Protein AF-A0A821QB46-F1 (afdb_monomer_lite)

Radius of gyration: 41.5 Å; chains: 1; bounding box: 83×44×96 Å

Organism: NCBI:txid392032

Sequence (115 aa):
MYNAIDAVDVDVQPTRNYSEAKLIYFVSFILIVSFFVVNMFVGVIIENFQNCRAQQELEAAGRDQEKYEKILECRRSLLRDLSYYSKMSRWRKRLYDICMAKYFDLTIAGIIGLN

Foldseek 3Di:
DQQVQQDDDPPDDGHGRPHPVVVVVVVVVCVVVVVVVVVVVVVVVVVVVVVVVVVVVVVVVVVVVVVVVVVVVVVVVVVVVVVVVVPDDPVVVVVVCCCPPPVNVVVVVVVVVVD

InterPro domains:
  IPR005821 Ion transport domain [PF00520] (8-56)
  IPR043203 Voltage-gated cation channel calcium and sodium [PTHR10037] (1-115)

pLDDT: mean 88.07, std 8.45, range [62.5, 97.25]

Secondary structure (DSSP, 8-state):
-HHHHS--STTS---TTTTTTHHHHHHHHHHHHHHHHHHHHHHHHHHHHHHHHHHHHHHHHHHHHHHHHHHHHHHHHHHHHHHHHTTS-HHHHHHHHHHTSHHHHHHHHHHHHH-

Structure (mmCIF, N/CA/C/O backbone):
data_AF-A0A821QB46-F1
#
_entry.id   AF-A0A821QB46-F1
#
loop_
_atom_site.group_PDB
_atom_site.id
_atom_site.type_symbol
_atom_site.label_atom_id
_atom_site.label_alt_id
_atom_site.label_comp_id
_atom_site.label_asym_id
_atom_site.label_entity_id
_atom_site.label_seq_id
_atom_site.pdbx_PDB_ins_code
_atom_site.Cartn_x
_atom_site.Cartn_y
_atom_site.Cartn_z
_atom_site.occupancy
_atom_site.B_iso_or_equiv
_atom_site.auth_seq_id
_atom_site.auth_comp_id
_atom_site.auth_asym_id
_atom_site.auth_atom_id
_atom_site.pdbx_PDB_model_num
ATOM 1 N N . MET A 1 1 ? 26.647 -2.369 -21.441 1.00 84.25 1 MET A N 1
ATOM 2 C CA . MET A 1 1 ? 26.435 -1.473 -22.599 1.00 84.25 1 MET A CA 1
ATOM 3 C C . MET A 1 1 ? 27.659 -1.430 -23.513 1.00 84.25 1 MET A C 1
ATOM 5 O O . MET A 1 1 ? 27.498 -1.760 -24.675 1.00 84.25 1 MET A O 1
ATOM 9 N N . TYR A 1 2 ? 28.868 -1.130 -23.014 1.00 86.12 2 TYR A N 1
ATOM 10 C CA . TYR A 1 2 ? 30.095 -1.044 -23.835 1.00 86.12 2 TYR A CA 1
ATOM 11 C C . TYR A 1 2 ? 30.396 -2.299 -24.670 1.00 86.12 2 TYR A C 1
ATOM 13 O O . TYR A 1 2 ? 30.437 -2.209 -25.888 1.00 86.12 2 TYR A O 1
ATOM 21 N N . ASN A 1 3 ? 30.423 -3.488 -24.056 1.00 88.31 3 ASN A N 1
ATOM 22 C CA . ASN A 1 3 ? 30.630 -4.742 -24.800 1.00 88.31 3 ASN A CA 1
ATOM 23 C C . ASN A 1 3 ? 29.565 -4.998 -25.882 1.00 88.31 3 ASN A C 1
ATOM 25 O O . ASN A 1 3 ? 29.837 -5.681 -26.858 1.00 88.31 3 ASN A O 1
ATOM 29 N N . ALA A 1 4 ? 28.349 -4.465 -25.715 1.00 86.94 4 ALA A N 1
ATOM 30 C CA . ALA A 1 4 ? 27.283 -4.606 -26.704 1.00 86.94 4 ALA A CA 1
ATOM 31 C C . ALA A 1 4 ? 27.429 -3.608 -27.870 1.00 86.94 4 ALA A C 1
ATOM 33 O O . ALA A 1 4 ? 27.048 -3.930 -28.993 1.00 86.94 4 ALA A O 1
ATOM 34 N N . ILE A 1 5 ? 27.991 -2.421 -27.610 1.00 89.44 5 ILE A N 1
ATOM 35 C CA . ILE A 1 5 ? 28.325 -1.401 -28.620 1.00 89.44 5 ILE A CA 1
ATOM 36 C C . ILE A 1 5 ? 29.536 -1.845 -29.457 1.00 89.44 5 ILE A C 1
ATOM 38 O O . ILE A 1 5 ? 29.531 -1.653 -30.676 1.00 89.44 5 ILE A O 1
ATOM 42 N N . ASP A 1 6 ? 30.517 -2.480 -28.808 1.00 89.75 6 ASP A N 1
ATOM 43 C CA . ASP A 1 6 ? 31.765 -2.958 -29.418 1.00 89.75 6 ASP A CA 1
ATOM 44 C C . ASP A 1 6 ? 31.622 -4.324 -30.122 1.00 89.75 6 ASP A C 1
ATOM 46 O O . ASP A 1 6 ? 32.523 -4.756 -30.841 1.00 89.75 6 ASP A O 1
ATOM 50 N N . ALA A 1 7 ? 30.497 -5.023 -29.927 1.00 88.75 7 ALA A N 1
ATOM 51 C CA . ALA A 1 7 ? 30.221 -6.309 -30.566 1.00 88.75 7 ALA A CA 1
ATOM 52 C C . ALA A 1 7 ? 29.975 -6.153 -32.077 1.00 88.75 7 ALA A C 1
ATOM 54 O O . ALA A 1 7 ? 29.168 -5.314 -32.497 1.00 88.75 7 ALA A O 1
ATOM 55 N N . VAL A 1 8 ? 30.633 -7.008 -32.864 1.00 86.62 8 VAL A N 1
ATOM 56 C CA . VAL A 1 8 ? 30.664 -6.955 -34.333 1.00 86.62 8 VAL A CA 1
ATOM 57 C C . VAL A 1 8 ? 29.883 -8.128 -34.929 1.00 86.62 8 VAL A C 1
ATOM 59 O O . VAL A 1 8 ? 28.738 -7.942 -35.332 1.00 86.62 8 VAL A O 1
ATOM 62 N N . ASP A 1 9 ? 30.476 -9.324 -34.920 1.00 87.38 9 ASP A N 1
ATOM 63 C CA . ASP A 1 9 ? 29.908 -10.570 -35.443 1.00 87.38 9 ASP A CA 1
ATOM 64 C C . ASP A 1 9 ? 30.427 -11.773 -34.628 1.00 87.38 9 ASP A C 1
ATOM 66 O O . ASP A 1 9 ? 31.338 -11.626 -33.804 1.00 87.38 9 ASP A O 1
ATOM 70 N N . VAL A 1 10 ? 29.834 -12.951 -34.822 1.00 89.62 10 VAL A N 1
ATOM 71 C CA . VAL A 1 10 ? 30.257 -14.193 -34.158 1.00 89.62 10 VAL A CA 1
ATOM 72 C C . VAL A 1 10 ? 31.691 -14.538 -34.581 1.00 89.62 10 VAL A C 1
ATOM 74 O O . VAL A 1 10 ? 32.052 -14.393 -35.744 1.00 89.62 10 VAL A O 1
ATOM 77 N N . ASP A 1 11 ? 32.524 -14.948 -33.621 1.00 91.06 11 ASP A N 1
ATOM 78 C CA . ASP A 1 11 ? 33.950 -15.280 -33.802 1.00 91.06 11 ASP A CA 1
ATOM 79 C C . ASP A 1 11 ? 34.876 -14.120 -34.235 1.00 91.06 11 ASP A C 1
ATOM 81 O O . ASP A 1 11 ? 36.052 -14.339 -34.534 1.00 91.06 11 ASP A O 1
ATOM 85 N N . VAL A 1 12 ? 34.401 -12.868 -34.195 1.00 90.88 12 VAL A N 1
ATOM 86 C CA . VAL A 1 12 ? 35.212 -11.668 -34.470 1.00 90.88 12 VAL A CA 1
ATOM 87 C C . VAL A 1 12 ? 35.527 -10.913 -33.176 1.00 90.88 12 VAL A C 1
ATOM 89 O O . VAL A 1 12 ? 34.666 -10.720 -32.316 1.00 90.88 12 VAL A O 1
ATOM 92 N N . GLN A 1 13 ? 36.774 -10.449 -33.025 1.00 88.69 13 GLN A N 1
ATOM 93 C CA . GLN A 1 13 ? 37.1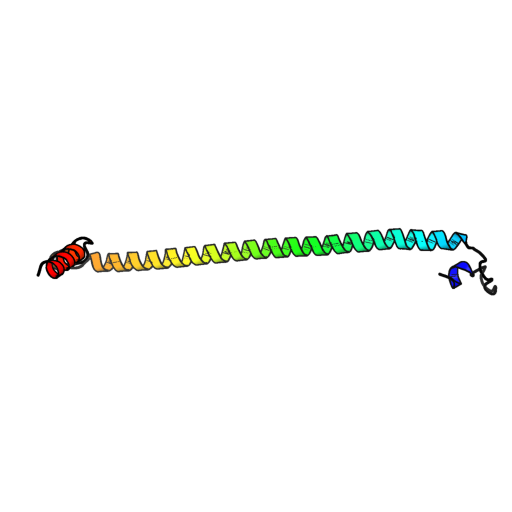75 -9.666 -31.853 1.00 88.69 13 GLN A CA 1
ATOM 94 C C . GLN A 1 13 ? 36.441 -8.306 -31.823 1.00 88.69 13 GLN A C 1
ATOM 96 O O . GLN A 1 13 ? 36.387 -7.623 -32.851 1.00 88.69 13 GLN A O 1
ATOM 101 N N . PRO A 1 14 ? 35.879 -7.881 -30.671 1.00 90.19 14 PRO A N 1
ATOM 102 C CA . PRO A 1 14 ? 35.134 -6.631 -30.570 1.00 90.19 14 PRO A CA 1
ATOM 103 C C . PRO A 1 14 ? 36.004 -5.425 -30.929 1.00 90.19 14 PRO A C 1
ATOM 105 O O . PRO A 1 14 ? 37.134 -5.2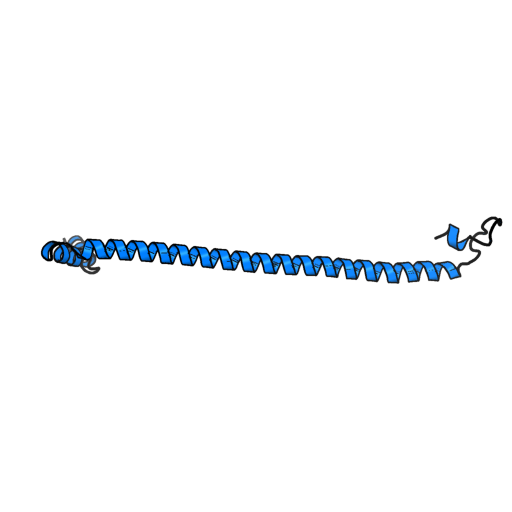87 -30.458 1.00 90.19 14 PRO A O 1
ATOM 108 N N . THR A 1 15 ? 35.453 -4.541 -31.758 1.00 87.12 15 THR A N 1
ATOM 109 C CA . THR A 1 15 ? 36.102 -3.295 -32.170 1.00 87.12 15 THR A CA 1
ATOM 110 C C . THR A 1 15 ? 35.430 -2.136 -31.459 1.00 87.12 15 THR A C 1
ATOM 112 O O . THR A 1 15 ? 34.204 -2.019 -31.448 1.00 87.12 15 THR A O 1
ATOM 115 N N . ARG A 1 16 ? 36.239 -1.266 -30.858 1.00 87.94 16 ARG A N 1
ATOM 116 C CA . ARG A 1 16 ? 35.741 -0.160 -30.044 1.00 87.94 16 ARG A CA 1
ATOM 117 C C . ARG A 1 16 ? 34.860 0.787 -30.873 1.00 87.94 16 ARG A C 1
ATOM 119 O O . ARG A 1 16 ? 35.283 1.235 -31.935 1.00 87.94 16 ARG A O 1
ATOM 126 N N . ASN A 1 17 ? 33.671 1.108 -30.362 1.00 83.38 17 ASN A N 1
ATOM 127 C CA . ASN A 1 17 ? 32.657 1.959 -30.998 1.00 83.38 17 ASN A CA 1
ATOM 128 C C . ASN A 1 17 ? 32.183 1.474 -32.384 1.00 83.38 17 ASN A C 1
ATOM 130 O O . ASN A 1 17 ? 31.837 2.287 -33.237 1.00 83.38 17 ASN A O 1
ATOM 134 N N . TYR A 1 18 ? 32.117 0.160 -32.622 1.00 84.81 18 TYR A N 1
ATOM 135 C CA . TYR A 1 18 ? 31.647 -0.367 -33.911 1.00 84.81 18 TYR A CA 1
ATOM 136 C C . TYR A 1 18 ? 30.212 0.070 -34.259 1.00 84.81 18 TYR A C 1
ATOM 138 O O . TYR A 1 18 ? 29.899 0.344 -35.415 1.00 84.81 18 TYR A O 1
ATOM 146 N N . SER A 1 19 ? 29.321 0.146 -33.262 1.00 80.31 19 SER A N 1
ATOM 147 C CA . SER A 1 19 ? 27.899 0.427 -33.498 1.00 80.31 19 SER A CA 1
ATOM 148 C C . SER A 1 19 ? 27.279 1.337 -32.438 1.00 80.31 19 SER A C 1
ATOM 150 O O . SER A 1 19 ? 26.511 0.914 -31.572 1.00 80.31 19 SER A O 1
ATOM 152 N N . GLU A 1 20 ? 27.572 2.631 -32.540 1.00 80.81 20 GLU A N 1
ATOM 153 C CA . GLU A 1 20 ? 27.046 3.657 -31.627 1.00 80.81 20 GLU A CA 1
ATOM 154 C C . GLU A 1 20 ? 25.505 3.711 -31.614 1.00 80.81 20 GLU A C 1
ATOM 156 O O . GLU A 1 20 ? 24.901 3.990 -30.580 1.00 80.81 20 GLU A O 1
ATOM 161 N N . ALA A 1 21 ? 24.843 3.327 -32.713 1.00 85.50 21 ALA A N 1
ATOM 162 C CA . ALA A 1 21 ? 23.382 3.257 -32.803 1.00 85.50 21 ALA A CA 1
ATOM 163 C C . ALA A 1 21 ? 22.740 2.289 -31.785 1.00 85.50 21 ALA A C 1
ATOM 165 O O . ALA A 1 21 ? 21.612 2.518 -31.343 1.00 85.50 21 ALA A O 1
ATOM 166 N N . LYS A 1 22 ? 23.456 1.242 -31.340 1.00 86.62 22 LYS A N 1
ATOM 167 C CA . LYS A 1 22 ? 22.954 0.310 -30.312 1.00 86.62 22 LYS A CA 1
ATOM 168 C C . LYS A 1 22 ? 22.755 0.991 -28.954 1.00 86.62 22 LYS A C 1
ATOM 170 O O . LYS A 1 22 ? 21.970 0.510 -28.140 1.00 86.62 22 LYS A O 1
ATOM 175 N N . LEU A 1 23 ? 23.410 2.126 -28.705 1.00 88.25 23 LEU A N 1
ATOM 176 C CA . LEU A 1 23 ? 23.218 2.911 -27.486 1.00 88.25 23 LEU A CA 1
ATOM 177 C C . LEU A 1 23 ? 21.777 3.424 -27.362 1.00 88.25 23 LEU A C 1
ATOM 179 O O . LEU A 1 23 ? 21.196 3.354 -26.282 1.00 88.25 23 LEU A O 1
ATOM 183 N N . ILE A 1 24 ? 21.171 3.861 -28.470 1.00 90.81 24 ILE A N 1
ATOM 184 C CA . ILE A 1 24 ? 19.785 4.356 -28.495 1.00 90.81 24 ILE A CA 1
ATOM 185 C C . ILE A 1 24 ? 18.808 3.240 -28.107 1.00 90.81 24 ILE A C 1
ATOM 187 O O . ILE A 1 24 ? 17.859 3.481 -27.359 1.00 90.81 24 ILE A O 1
ATOM 191 N N . TYR A 1 25 ? 19.068 2.006 -28.546 1.00 91.50 25 TYR A N 1
ATOM 192 C CA . TYR A 1 25 ? 18.283 0.840 -28.139 1.00 91.50 25 TYR A CA 1
ATOM 193 C C . TYR A 1 25 ? 18.344 0.619 -26.619 1.00 91.50 25 TYR A C 1
ATOM 195 O O . TYR A 1 25 ? 17.305 0.512 -25.974 1.00 91.50 25 TYR A O 1
ATOM 203 N N . PHE A 1 26 ? 19.539 0.629 -26.018 1.00 91.38 26 PHE A N 1
ATOM 204 C CA . PHE A 1 26 ? 19.670 0.456 -24.566 1.00 91.38 26 PHE A CA 1
ATOM 205 C C . PHE A 1 26 ? 19.016 1.590 -23.773 1.00 91.38 26 PHE A C 1
ATOM 207 O O . PHE A 1 26 ? 18.321 1.323 -22.796 1.00 91.38 26 PHE A O 1
ATOM 214 N N . VAL A 1 27 ? 19.211 2.844 -24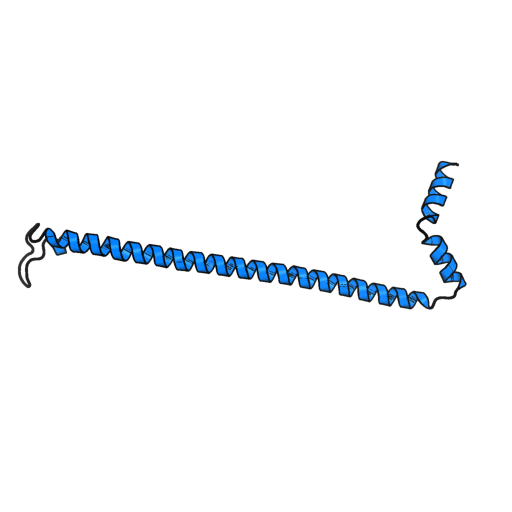.188 1.00 93.75 27 VAL A N 1
ATOM 215 C CA . VAL A 1 27 ? 18.641 4.008 -23.494 1.00 93.75 27 VAL A CA 1
ATOM 216 C C . VAL A 1 27 ? 17.114 4.001 -23.576 1.00 93.75 27 VAL A C 1
ATOM 218 O O . VAL A 1 27 ? 16.453 4.147 -22.550 1.00 93.75 27 VAL A O 1
ATOM 221 N N . SER A 1 28 ? 16.540 3.779 -24.760 1.00 94.81 28 SER A N 1
ATOM 222 C CA . SER A 1 28 ? 15.081 3.713 -24.924 1.00 94.81 28 SER A CA 1
ATOM 223 C C . SER A 1 28 ? 14.466 2.545 -24.151 1.00 94.81 28 SER A C 1
ATOM 225 O O . SER A 1 28 ? 13.467 2.737 -23.461 1.00 94.81 28 SER A O 1
ATOM 227 N N . PHE A 1 29 ? 15.096 1.368 -24.176 1.00 94.50 29 PHE A N 1
ATOM 228 C CA . PHE A 1 29 ? 14.655 0.216 -23.392 1.00 94.50 29 PHE A CA 1
ATOM 229 C C . PHE A 1 29 ? 14.659 0.509 -21.886 1.00 94.50 29 PHE A C 1
ATOM 231 O O . PHE A 1 29 ? 13.662 0.255 -21.212 1.00 94.50 29 PHE A O 1
ATOM 238 N N . ILE A 1 30 ? 15.744 1.094 -21.361 1.00 94.19 30 ILE A N 1
ATOM 239 C CA . ILE A 1 30 ? 15.847 1.456 -19.941 1.00 94.19 30 ILE A CA 1
ATOM 240 C C . ILE A 1 30 ? 14.767 2.467 -19.563 1.00 94.19 30 ILE A C 1
ATOM 242 O O . ILE A 1 30 ? 14.118 2.285 -18.539 1.00 94.19 30 ILE A O 1
ATOM 246 N N . LEU A 1 31 ? 14.540 3.503 -20.375 1.00 95.38 31 LEU A N 1
ATOM 247 C CA . LEU A 1 31 ? 13.516 4.508 -20.083 1.00 95.38 31 LEU A CA 1
ATOM 248 C C . LEU A 1 31 ? 12.113 3.900 -20.048 1.00 95.38 31 LEU A C 1
ATOM 250 O O . LEU A 1 31 ? 11.373 4.143 -19.097 1.00 95.38 31 LEU A O 1
ATOM 254 N N . ILE A 1 32 ? 11.766 3.082 -21.043 1.00 96.31 32 ILE A N 1
ATOM 255 C CA . ILE A 1 32 ? 10.445 2.457 -21.135 1.00 96.31 32 ILE A CA 1
ATOM 256 C C . ILE A 1 32 ? 10.227 1.499 -19.958 1.00 96.31 32 ILE A C 1
ATOM 258 O O . ILE A 1 32 ? 9.256 1.645 -19.216 1.00 96.31 32 ILE A O 1
ATOM 262 N N . VAL A 1 33 ? 11.139 0.547 -19.742 1.00 96.81 33 VAL A N 1
ATOM 263 C CA . VAL A 1 33 ? 10.993 -0.466 -18.684 1.00 96.81 33 VAL A CA 1
ATOM 264 C C . VAL A 1 33 ? 11.031 0.168 -17.298 1.00 96.81 33 VAL A C 1
ATOM 266 O O . VAL A 1 33 ? 10.196 -0.160 -16.460 1.00 96.81 33 VAL A O 1
ATOM 269 N N . SER A 1 34 ? 11.953 1.102 -17.057 1.00 95.44 34 SER A N 1
ATOM 270 C CA . SER A 1 34 ? 12.055 1.793 -15.768 1.00 95.44 34 SER A CA 1
ATOM 271 C C . SER A 1 34 ? 10.779 2.573 -15.454 1.00 95.44 34 SER A C 1
ATOM 273 O O . SER A 1 34 ? 10.240 2.451 -14.355 1.00 95.44 34 SER A O 1
ATOM 275 N N . PHE A 1 35 ? 10.231 3.300 -16.433 1.00 96.31 35 PHE A N 1
ATOM 276 C CA . PHE A 1 35 ? 8.976 4.028 -16.259 1.00 96.31 35 PHE A CA 1
ATOM 277 C C . PHE A 1 35 ? 7.815 3.091 -15.909 1.00 96.31 35 PHE A C 1
ATOM 279 O O . PHE A 1 35 ? 7.073 3.354 -14.962 1.00 96.31 35 PHE A O 1
ATOM 286 N N . PHE A 1 36 ? 7.678 1.968 -16.618 1.00 96.75 36 PHE A N 1
ATOM 287 C CA . PHE A 1 36 ? 6.629 0.992 -16.325 1.00 96.75 36 PHE A CA 1
ATOM 288 C C . PHE A 1 36 ? 6.789 0.352 -14.946 1.00 96.75 36 PHE A C 1
ATOM 290 O O . PHE A 1 36 ? 5.812 0.279 -14.205 1.00 96.75 36 PHE A O 1
ATOM 297 N N . VAL A 1 37 ? 7.999 -0.075 -14.577 1.00 96.81 37 VAL A N 1
ATOM 298 C CA . VAL A 1 37 ? 8.253 -0.728 -13.284 1.00 96.81 37 VAL A CA 1
ATOM 299 C C . VAL A 1 37 ? 7.978 0.225 -12.127 1.00 96.81 37 VAL A C 1
ATOM 301 O O . VAL A 1 37 ? 7.301 -0.163 -11.178 1.00 96.81 37 VAL A O 1
ATOM 304 N N . VAL A 1 38 ? 8.441 1.476 -12.209 1.00 96.12 38 VAL A N 1
ATOM 305 C CA . VAL A 1 38 ? 8.197 2.474 -11.158 1.00 96.12 38 VAL A CA 1
ATOM 306 C C . VAL A 1 38 ? 6.704 2.759 -11.023 1.00 96.12 38 VAL A C 1
ATOM 308 O O . VAL A 1 38 ? 6.175 2.726 -9.915 1.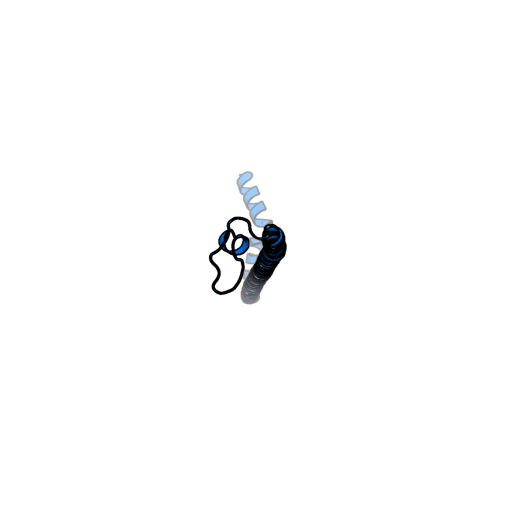00 96.12 38 VAL A O 1
ATOM 311 N N . ASN A 1 39 ? 6.001 2.976 -12.134 1.00 92.25 39 ASN A N 1
ATOM 312 C CA . ASN A 1 39 ? 4.572 3.277 -12.086 1.00 92.25 39 ASN A CA 1
ATOM 313 C C . ASN A 1 39 ? 3.733 2.085 -11.614 1.00 92.25 39 ASN A C 1
ATOM 315 O O . ASN A 1 39 ? 2.792 2.271 -10.846 1.00 92.25 39 ASN A O 1
ATOM 319 N N . MET A 1 40 ? 4.088 0.860 -12.012 1.00 95.69 40 MET A N 1
ATOM 320 C CA . MET A 1 40 ? 3.441 -0.355 -11.513 1.00 95.69 40 MET A CA 1
ATOM 321 C C . MET A 1 40 ? 3.684 -0.527 -10.009 1.00 95.69 40 MET A C 1
ATOM 323 O O . MET A 1 40 ? 2.759 -0.839 -9.264 1.00 95.69 40 MET A O 1
ATOM 327 N N . PHE A 1 41 ? 4.912 -0.286 -9.546 1.00 97.25 41 PHE A N 1
ATOM 328 C CA . PHE A 1 41 ? 5.276 -0.407 -8.137 1.00 97.25 41 PHE A CA 1
ATOM 329 C C . PHE A 1 41 ? 4.535 0.608 -7.263 1.00 97.25 41 PHE A C 1
ATOM 331 O O . PHE A 1 41 ? 3.950 0.239 -6.246 1.00 97.25 41 PHE A O 1
ATOM 338 N N . VAL A 1 42 ? 4.497 1.873 -7.690 1.00 96.94 42 VAL A N 1
ATOM 339 C CA . VAL A 1 42 ? 3.725 2.924 -7.015 1.00 96.94 42 VAL A CA 1
ATOM 340 C C . VAL A 1 42 ? 2.233 2.579 -7.009 1.00 96.94 42 VAL A C 1
ATOM 342 O O . VAL A 1 42 ? 1.590 2.751 -5.977 1.00 96.94 42 VAL A O 1
ATOM 345 N N . GLY A 1 43 ? 1.699 2.028 -8.105 1.00 96.62 43 GLY A N 1
ATOM 346 C CA . GLY A 1 43 ? 0.315 1.551 -8.177 1.00 96.62 43 GLY A CA 1
ATOM 347 C C . GLY A 1 43 ? -0.010 0.513 -7.099 1.00 96.62 43 GLY A C 1
ATOM 348 O O . GLY A 1 43 ? -0.923 0.725 -6.305 1.00 96.62 43 GLY A O 1
ATOM 349 N N . VAL A 1 44 ? 0.790 -0.554 -7.006 1.00 96.75 44 VAL A N 1
ATOM 350 C CA . VAL A 1 44 ? 0.603 -1.624 -6.006 1.00 96.75 44 VAL A CA 1
ATOM 351 C C . VAL A 1 44 ? 0.744 -1.098 -4.576 1.00 96.75 44 VAL A C 1
ATOM 353 O O . VAL A 1 44 ? -0.023 -1.473 -3.689 1.00 96.75 44 VAL A O 1
ATOM 356 N N . ILE A 1 45 ? 1.714 -0.213 -4.331 1.00 97.19 45 ILE A N 1
ATOM 357 C CA . ILE A 1 45 ? 1.914 0.378 -3.004 1.00 97.19 45 ILE A CA 1
ATOM 358 C C . ILE A 1 45 ? 0.705 1.217 -2.592 1.00 97.19 45 ILE A C 1
ATOM 360 O O . ILE A 1 45 ? 0.219 1.069 -1.470 1.00 97.19 45 ILE A O 1
ATOM 364 N N . ILE A 1 46 ? 0.222 2.091 -3.476 1.00 97.00 46 ILE A N 1
ATOM 365 C CA . ILE A 1 46 ? -0.928 2.953 -3.187 1.00 97.00 46 ILE A CA 1
ATOM 366 C C . ILE A 1 46 ? -2.179 2.106 -2.948 1.00 97.00 46 ILE A C 1
ATOM 368 O O . ILE A 1 46 ? -2.893 2.364 -1.981 1.00 97.00 46 ILE A O 1
ATOM 372 N N . GLU A 1 47 ? -2.413 1.079 -3.766 1.00 96.94 47 GLU A N 1
ATOM 373 C CA . GLU A 1 47 ? -3.535 0.155 -3.586 1.00 96.94 47 GLU A CA 1
ATOM 374 C C . GLU A 1 47 ? -3.476 -0.532 -2.214 1.00 96.94 47 GLU A C 1
ATOM 376 O O . GLU A 1 47 ? -4.461 -0.556 -1.476 1.00 96.94 47 GLU A O 1
ATOM 381 N N . ASN A 1 48 ? -2.298 -1.004 -1.803 1.00 95.81 48 ASN A N 1
ATOM 382 C CA . ASN A 1 48 ? -2.123 -1.613 -0.489 1.00 95.81 48 ASN A CA 1
ATOM 383 C C . ASN A 1 48 ? -2.368 -0.618 0.661 1.00 95.81 48 ASN A C 1
ATOM 385 O O . ASN A 1 48 ? -3.007 -0.960 1.657 1.00 95.81 48 ASN A O 1
ATOM 389 N N . PHE A 1 49 ? -1.910 0.632 0.529 1.00 97.00 49 PHE A N 1
ATOM 390 C CA . PHE A 1 49 ? -2.195 1.678 1.516 1.00 97.00 49 PHE A CA 1
ATOM 391 C C . PHE A 1 49 ? -3.687 1.999 1.608 1.00 97.00 49 PHE A C 1
ATOM 393 O O . PHE A 1 49 ? -4.207 2.166 2.712 1.00 97.00 49 PHE A O 1
ATOM 400 N N . GLN A 1 50 ? -4.384 2.066 0.473 1.00 96.44 50 GLN A N 1
ATOM 401 C CA . GLN A 1 50 ? -5.828 2.288 0.435 1.00 96.44 50 GLN A CA 1
ATOM 402 C C . GLN A 1 50 ? -6.586 1.132 1.095 1.00 96.44 50 GLN A C 1
ATOM 404 O O . GLN A 1 50 ? -7.449 1.384 1.936 1.00 96.44 50 GLN A O 1
ATOM 409 N N . ASN A 1 51 ? -6.213 -0.114 0.797 1.00 96.56 51 ASN A N 1
ATOM 410 C CA . ASN A 1 51 ? -6.804 -1.303 1.414 1.00 96.56 51 ASN A CA 1
ATOM 411 C C . ASN A 1 51 ? -6.564 -1.335 2.928 1.00 96.56 51 ASN A C 1
ATOM 413 O O . ASN A 1 51 ? -7.494 -1.568 3.698 1.00 96.56 51 ASN A O 1
ATOM 417 N N . CYS A 1 52 ? -5.344 -1.023 3.373 1.00 96.06 52 CYS A N 1
ATOM 418 C CA . CYS A 1 52 ? -5.020 -0.942 4.795 1.00 96.06 52 CYS A CA 1
ATOM 419 C C . CYS A 1 52 ? -5.837 0.151 5.500 1.00 96.06 52 CYS A C 1
ATOM 421 O O . CYS A 1 52 ? -6.396 -0.085 6.571 1.00 96.06 52 CYS A O 1
ATOM 423 N N . ARG A 1 53 ? -5.967 1.331 4.879 1.00 95.94 53 ARG A N 1
ATOM 424 C CA . ARG A 1 53 ? -6.781 2.433 5.407 1.00 95.94 53 ARG A CA 1
ATOM 425 C C . ARG A 1 53 ? -8.255 2.033 5.526 1.00 95.94 53 ARG A C 1
ATOM 427 O O . ARG A 1 53 ? -8.854 2.267 6.570 1.00 95.94 53 ARG A O 1
ATOM 434 N N . ALA A 1 54 ? -8.820 1.406 4.494 1.00 95.81 54 ALA A N 1
ATOM 435 C CA . ALA A 1 54 ? -10.207 0.945 4.501 1.00 95.81 54 ALA A CA 1
ATOM 436 C C . ALA A 1 54 ? -10.451 -0.113 5.589 1.00 95.81 54 ALA A C 1
ATOM 438 O O . ALA A 1 54 ? -11.436 -0.035 6.321 1.00 95.81 54 ALA A O 1
ATOM 439 N N . GLN A 1 55 ? -9.531 -1.069 5.746 1.00 95.12 55 GLN A N 1
ATOM 440 C CA . GLN A 1 55 ? -9.632 -2.090 6.785 1.00 95.12 55 GLN A CA 1
ATOM 441 C C . GLN A 1 55 ? -9.575 -1.481 8.194 1.00 95.12 55 GLN A C 1
ATOM 443 O O . GLN A 1 55 ? -10.392 -1.829 9.043 1.00 95.12 55 GLN A O 1
ATOM 448 N N . GLN A 1 56 ? -8.679 -0.521 8.434 1.00 93.69 56 GLN A N 1
ATOM 449 C CA . GLN A 1 56 ? -8.603 0.180 9.720 1.00 93.69 56 GLN A CA 1
ATOM 450 C C . GLN A 1 56 ? -9.885 0.956 10.045 1.00 93.69 56 GLN A C 1
ATOM 452 O O . GLN A 1 56 ? -10.318 0.962 11.198 1.00 93.69 56 GLN A O 1
ATOM 457 N N . GLU A 1 57 ? -10.502 1.605 9.053 1.00 94.12 57 GLU A N 1
ATOM 458 C CA . GLU A 1 57 ? -11.775 2.313 9.237 1.00 94.12 57 GLU A CA 1
ATOM 459 C C . GLU A 1 57 ? -12.918 1.347 9.577 1.00 94.12 57 GLU A C 1
ATOM 461 O O . GLU A 1 57 ? -13.695 1.621 10.493 1.00 94.12 57 GLU A O 1
ATOM 466 N N . LEU A 1 58 ? -12.987 0.192 8.908 1.00 94.50 58 LEU A N 1
ATOM 467 C CA . LEU A 1 58 ? -13.969 -0.856 9.206 1.00 94.50 58 LEU A CA 1
ATOM 468 C C . LEU A 1 58 ? -13.781 -1.435 10.615 1.00 94.50 58 LEU A C 1
ATOM 470 O O . LEU A 1 58 ? -14.748 -1.573 11.364 1.00 94.50 58 LEU A O 1
ATOM 474 N N . GLU A 1 59 ? -12.542 -1.727 11.010 1.00 92.69 59 GLU A N 1
ATOM 475 C CA . GLU A 1 59 ? -12.222 -2.223 12.353 1.00 92.69 59 GLU A CA 1
ATOM 476 C C . GLU A 1 59 ? -12.515 -1.176 13.440 1.00 92.69 59 GLU A C 1
ATOM 478 O O . GLU A 1 59 ? -12.998 -1.508 14.525 1.00 92.69 59 GLU A O 1
ATOM 483 N N . ALA A 1 60 ? -12.258 0.108 13.174 1.00 92.25 60 ALA A N 1
ATOM 484 C CA . ALA A 1 60 ? -12.620 1.193 14.083 1.00 92.25 60 ALA A CA 1
ATOM 485 C C . ALA A 1 60 ? -14.144 1.315 14.246 1.00 92.25 60 ALA A C 1
ATOM 487 O O . ALA A 1 60 ? -14.624 1.360 15.378 1.00 92.25 60 ALA A O 1
ATOM 488 N N . ALA A 1 61 ? -14.896 1.276 13.142 1.00 93.25 61 ALA A N 1
ATOM 489 C CA . ALA A 1 61 ? -16.355 1.305 13.172 1.00 93.25 61 ALA A CA 1
ATOM 490 C C . ALA A 1 61 ? -16.946 0.102 13.931 1.00 93.25 61 ALA A C 1
ATOM 492 O O . ALA A 1 61 ? -17.872 0.272 14.726 1.00 93.25 61 ALA A O 1
ATOM 493 N N . GLY A 1 62 ? -16.376 -1.095 13.750 1.00 93.00 62 GLY A N 1
ATOM 494 C CA . GLY A 1 62 ? -16.774 -2.293 14.494 1.00 93.00 62 GLY A CA 1
ATOM 495 C C . GLY A 1 62 ? -16.537 -2.160 16.002 1.00 93.00 62 GLY A C 1
ATOM 496 O O . GLY A 1 62 ? -17.423 -2.465 16.799 1.00 93.00 62 GLY A O 1
ATOM 497 N N . ARG A 1 63 ? -15.383 -1.620 16.417 1.00 92.12 63 ARG A N 1
ATOM 498 C CA . ARG A 1 63 ? -15.087 -1.372 17.843 1.00 92.12 63 ARG A CA 1
ATOM 499 C C . ARG A 1 63 ? -16.056 -0.383 18.484 1.00 92.12 63 ARG A C 1
ATOM 501 O O . ARG A 1 63 ? -16.445 -0.575 19.639 1.00 92.12 63 ARG A O 1
ATOM 508 N N . ASP A 1 64 ? -16.443 0.661 17.758 1.00 91.88 64 ASP A N 1
ATOM 509 C CA . ASP A 1 64 ? -17.437 1.611 18.249 1.00 91.88 64 ASP A CA 1
ATOM 510 C C . ASP A 1 64 ? -18.796 0.925 18.415 1.00 91.88 64 ASP A C 1
ATOM 512 O O . ASP A 1 64 ? -19.397 1.034 19.485 1.00 91.88 64 ASP A O 1
ATOM 516 N N . GLN A 1 65 ? -19.244 0.149 17.422 1.00 91.88 65 GLN A N 1
ATOM 517 C CA . GLN A 1 65 ? -20.488 -0.625 17.505 1.00 91.88 65 GLN A CA 1
ATOM 518 C C . GLN A 1 65 ? -20.501 -1.576 18.708 1.00 91.88 65 GLN A C 1
ATOM 520 O O . GLN A 1 65 ? -21.423 -1.501 19.520 1.00 91.88 65 GLN A O 1
ATOM 525 N N . GLU A 1 66 ? -19.453 -2.379 18.907 1.00 93.44 66 GLU A N 1
ATOM 526 C CA . GLU A 1 66 ? -19.346 -3.273 20.069 1.00 93.44 66 GLU A CA 1
ATOM 527 C C . GLU A 1 66 ? -19.397 -2.510 21.401 1.00 93.44 66 GLU A C 1
ATOM 529 O O . GLU A 1 66 ? -20.004 -2.958 22.379 1.00 93.44 66 GLU A O 1
ATOM 534 N N . LYS A 1 67 ? -18.754 -1.339 21.472 1.00 93.81 67 LYS A N 1
ATOM 535 C CA . LYS A 1 67 ? -18.789 -0.490 22.667 1.00 93.81 67 LYS A CA 1
ATOM 536 C C . LYS A 1 67 ? -20.202 0.030 22.929 1.00 93.81 67 LYS A C 1
ATOM 538 O O . LYS A 1 67 ? -20.653 -0.003 24.076 1.00 93.81 67 LYS A O 1
ATOM 543 N N . TYR A 1 68 ? -20.905 0.489 21.894 1.00 91.44 68 TYR A N 1
ATOM 544 C CA . TYR A 1 68 ? -22.303 0.910 21.998 1.00 91.44 68 TYR A CA 1
ATOM 545 C C . TYR A 1 68 ? -23.208 -0.242 22.445 1.00 91.44 68 TYR A C 1
ATOM 547 O O . TYR A 1 68 ? -24.045 -0.048 23.329 1.00 91.44 68 TYR A O 1
ATOM 555 N N . GLU A 1 69 ? -23.013 -1.443 21.903 1.00 93.44 69 GLU A N 1
ATOM 556 C CA . GLU A 1 69 ? -23.767 -2.637 22.286 1.00 93.44 69 GLU A CA 1
ATOM 557 C C . GLU A 1 69 ? -23.553 -2.993 23.759 1.00 93.44 69 GLU A C 1
ATOM 559 O O . GLU A 1 69 ? -24.532 -3.121 24.498 1.00 93.44 69 GLU A O 1
ATOM 564 N N . LYS A 1 70 ? -22.302 -3.016 24.235 1.00 94.75 70 LYS A N 1
ATOM 565 C CA . LYS A 1 70 ? -21.981 -3.244 25.657 1.00 94.75 70 LYS A CA 1
ATOM 566 C C . LYS A 1 70 ? -22.634 -2.209 26.576 1.00 94.75 70 LYS A C 1
ATOM 568 O O . LYS A 1 70 ? -23.149 -2.557 27.640 1.00 94.75 70 LYS A O 1
ATOM 573 N N . ILE A 1 71 ? -22.656 -0.934 26.177 1.00 94.19 71 ILE A N 1
ATOM 574 C CA . ILE A 1 71 ? -23.337 0.129 26.936 1.00 94.19 71 ILE A CA 1
ATOM 575 C C . ILE A 1 71 ? -24.852 -0.122 26.981 1.00 94.19 71 ILE A C 1
ATOM 577 O O . ILE A 1 71 ? -25.467 -0.005 28.044 1.00 94.19 71 ILE A O 1
ATOM 581 N N . LEU A 1 72 ? -25.466 -0.479 25.850 1.00 93.62 72 LEU A N 1
ATOM 582 C CA . LEU A 1 72 ? -26.898 -0.779 25.769 1.00 93.62 72 LEU A CA 1
ATOM 583 C C . LEU A 1 72 ? -27.278 -2.020 26.584 1.00 93.62 72 LEU A C 1
ATOM 585 O O . LEU A 1 72 ? -28.352 -2.046 27.190 1.00 93.62 72 LEU A O 1
ATOM 589 N N . GLU A 1 73 ? -26.422 -3.039 26.617 1.00 92.88 73 GLU A N 1
ATOM 590 C CA . GLU A 1 73 ? -26.598 -4.227 27.453 1.00 92.88 73 GLU A CA 1
ATOM 591 C C . GLU A 1 73 ? -26.500 -3.899 28.942 1.00 92.88 73 GLU A C 1
ATOM 593 O O . GLU A 1 73 ? -27.408 -4.259 29.693 1.00 92.88 73 GLU A O 1
ATOM 598 N N . CYS A 1 74 ? -25.481 -3.140 29.358 1.00 91.81 74 CYS A N 1
ATOM 599 C CA . CYS A 1 74 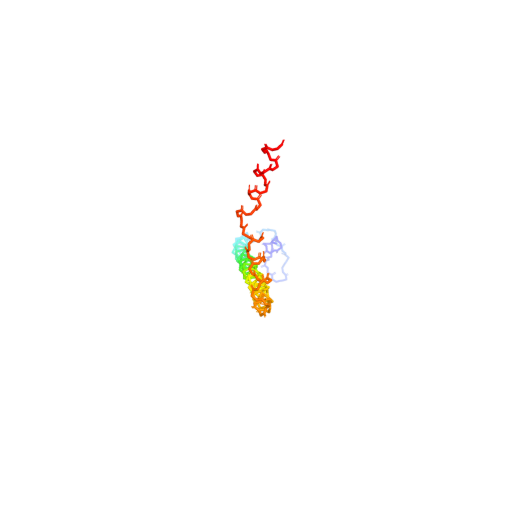? -25.330 -2.669 30.738 1.00 91.81 74 CYS A CA 1
ATOM 600 C C . CYS A 1 74 ? -26.529 -1.810 31.182 1.00 91.81 74 CYS A C 1
ATOM 602 O O . CYS A 1 74 ? -27.075 -1.967 32.276 1.00 91.81 74 CYS A O 1
ATOM 604 N N . ARG A 1 75 ? -27.033 -0.942 30.296 1.00 90.19 75 ARG A N 1
ATOM 605 C CA . ARG A 1 75 ? -28.255 -0.172 30.565 1.00 90.19 75 ARG A CA 1
ATOM 606 C C . ARG A 1 75 ? -29.478 -1.081 30.708 1.00 90.19 75 ARG A C 1
ATOM 608 O O . ARG A 1 75 ? -30.313 -0.845 31.580 1.00 90.19 75 ARG A O 1
ATOM 615 N N . ARG A 1 76 ? -29.599 -2.121 29.874 1.00 89.06 76 ARG A N 1
ATOM 616 C CA . ARG A 1 76 ? -30.689 -3.107 29.963 1.00 89.06 76 ARG A CA 1
ATOM 617 C C . ARG A 1 76 ? -30.625 -3.933 31.249 1.00 89.06 76 ARG A C 1
ATOM 619 O O . ARG A 1 76 ? -31.680 -4.170 31.836 1.00 89.06 76 ARG A O 1
ATOM 626 N N . SER A 1 77 ? -29.443 -4.359 31.702 1.00 87.94 77 SER A N 1
ATOM 627 C CA . SER A 1 77 ? -29.304 -5.073 32.980 1.00 87.94 77 SER A CA 1
ATOM 628 C C . SER A 1 77 ? -29.690 -4.181 34.159 1.00 87.94 77 SER A C 1
ATOM 630 O O . SER A 1 77 ? -30.523 -4.589 34.962 1.00 87.94 77 SER A O 1
ATOM 632 N N . LEU A 1 78 ? -29.218 -2.929 34.186 1.00 87.94 78 LEU A N 1
ATOM 633 C CA . LEU A 1 78 ? -29.576 -1.967 35.233 1.00 87.94 78 LEU A CA 1
ATOM 634 C C . LEU A 1 78 ? -31.093 -1.723 35.310 1.00 87.94 78 LEU A C 1
ATOM 636 O O . LEU A 1 78 ? -31.671 -1.698 36.395 1.00 87.94 78 LEU A O 1
ATOM 640 N N . LEU A 1 79 ? -31.760 -1.565 34.161 1.00 85.44 79 LEU A N 1
ATOM 641 C CA . LEU A 1 79 ? -33.216 -1.387 34.111 1.00 85.44 79 LEU A CA 1
ATOM 642 C C . LEU A 1 79 ? -33.977 -2.623 34.621 1.00 85.44 79 LEU A C 1
ATOM 644 O O . LEU A 1 79 ? -35.022 -2.469 35.259 1.00 85.44 79 LEU A O 1
ATOM 648 N N . ARG A 1 80 ? -33.467 -3.841 34.375 1.00 79.56 80 ARG A N 1
ATOM 649 C CA . ARG A 1 80 ? -34.035 -5.071 34.955 1.00 79.56 80 ARG A CA 1
ATOM 650 C C . ARG A 1 80 ? -33.921 -5.074 36.478 1.00 79.56 80 ARG A C 1
ATOM 652 O O . ARG A 1 80 ? -34.924 -5.339 37.142 1.00 79.56 80 ARG A O 1
ATOM 659 N N . ASP A 1 81 ? -32.762 -4.712 37.018 1.00 77.12 81 ASP A N 1
ATOM 660 C CA . ASP A 1 81 ? -32.545 -4.652 38.468 1.00 77.12 81 ASP A CA 1
ATOM 661 C C . ASP A 1 81 ? -33.427 -3.582 39.130 1.00 77.12 81 ASP A C 1
ATOM 663 O O . ASP A 1 81 ? -34.042 -3.829 40.169 1.00 77.12 81 ASP A O 1
ATOM 667 N N . LEU A 1 82 ? -33.608 -2.421 38.492 1.00 75.44 82 LEU A N 1
ATOM 668 C CA . LEU A 1 82 ? -34.547 -1.393 38.963 1.00 75.44 82 LEU A CA 1
ATOM 669 C C . LEU A 1 82 ? -35.996 -1.907 39.030 1.00 75.44 82 LEU A C 1
ATOM 671 O O . LEU A 1 82 ? -36.742 -1.587 39.959 1.00 75.44 82 LEU A O 1
ATOM 675 N N . SER A 1 83 ? -36.401 -2.736 38.064 1.00 65.19 83 SER A N 1
ATOM 676 C CA . SER A 1 83 ? -37.728 -3.361 38.050 1.00 65.19 83 SER A CA 1
ATOM 677 C C . SER A 1 83 ? -37.922 -4.335 39.222 1.00 65.19 83 SER A C 1
ATOM 679 O O . SER A 1 83 ? -39.025 -4.444 39.760 1.00 65.19 83 SER A O 1
ATOM 681 N N . TYR A 1 84 ? -36.852 -4.970 39.711 1.00 62.50 84 TYR A N 1
ATOM 682 C CA . TYR A 1 84 ? -36.891 -5.819 40.906 1.00 62.50 84 TYR A CA 1
ATOM 683 C C . TYR A 1 84 ? -37.177 -5.011 42.186 1.00 62.50 84 TYR A C 1
ATOM 685 O O . TYR A 1 84 ? -38.057 -5.378 42.971 1.00 62.50 84 TYR A O 1
ATOM 693 N N . TYR A 1 85 ? -36.547 -3.840 42.352 1.00 62.88 85 TYR A N 1
ATOM 694 C CA . TYR A 1 85 ? -36.860 -2.907 43.449 1.00 62.88 85 TYR A CA 1
ATOM 695 C C . TYR A 1 85 ? -38.285 -2.344 43.370 1.00 62.88 85 TYR A C 1
ATOM 697 O O . TYR A 1 85 ? -38.871 -1.959 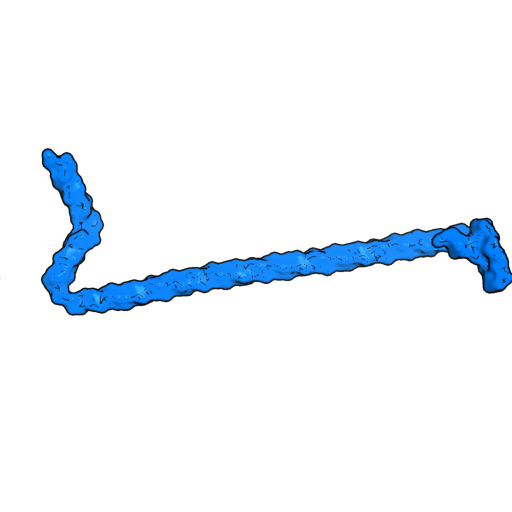44.388 1.00 62.88 85 TYR A O 1
ATOM 705 N N . SER A 1 86 ? -38.899 -2.357 42.182 1.00 62.72 86 SER A N 1
ATOM 706 C CA . SER A 1 86 ? -40.265 -1.879 41.986 1.00 62.72 86 SER A CA 1
ATOM 707 C C . SER A 1 86 ? -41.313 -2.659 42.805 1.00 62.72 86 SER A C 1
ATOM 709 O O . SER A 1 86 ? -42.390 -2.144 43.120 1.00 62.72 86 SER A O 1
ATOM 711 N N . LYS A 1 87 ? -40.994 -3.890 43.207 1.00 65.19 87 LYS A N 1
ATOM 712 C CA . LYS A 1 87 ? -41.886 -4.753 43.991 1.00 65.19 87 LYS A CA 1
ATOM 713 C C . LYS A 1 87 ? -41.858 -4.495 45.504 1.00 65.19 87 LYS A C 1
ATOM 715 O O . LYS A 1 87 ? -42.642 -5.111 46.223 1.00 65.19 87 LYS A O 1
ATOM 720 N N . MET A 1 88 ? -40.995 -3.606 46.006 1.00 65.25 88 MET A N 1
ATOM 721 C CA . MET A 1 88 ? -40.946 -3.277 47.437 1.00 65.25 88 MET A CA 1
ATOM 722 C C . MET A 1 88 ? -42.221 -2.569 47.936 1.00 65.25 88 MET A C 1
ATOM 724 O O . MET A 1 88 ? -42.889 -1.842 47.202 1.00 65.25 88 MET A O 1
ATOM 728 N N . SER A 1 89 ? -42.536 -2.769 49.224 1.00 69.69 89 SER A N 1
ATOM 729 C CA . SER A 1 89 ? -43.685 -2.178 49.933 1.00 69.69 89 SER A CA 1
ATOM 730 C C . SER A 1 89 ? -43.843 -0.668 49.684 1.00 69.69 89 SER A C 1
ATOM 732 O O . SER A 1 89 ? -42.870 0.089 49.739 1.00 69.69 89 SER A O 1
ATOM 734 N N . ARG A 1 90 ? -45.092 -0.222 49.461 1.00 75.00 90 ARG A N 1
ATOM 735 C CA . ARG A 1 90 ? -45.451 1.148 49.028 1.00 75.00 90 ARG A CA 1
ATOM 736 C C . ARG A 1 90 ? -44.885 2.251 49.933 1.00 75.00 90 ARG A C 1
ATOM 738 O O . ARG A 1 90 ? -44.501 3.301 49.428 1.00 75.00 90 ARG A O 1
ATOM 745 N N . TRP A 1 91 ? -44.798 2.016 51.244 1.00 77.69 91 TRP A N 1
ATOM 746 C CA . TRP A 1 91 ? -44.260 2.991 52.205 1.00 77.69 91 TRP A CA 1
ATOM 747 C C . TRP A 1 91 ? -42.751 3.187 52.067 1.00 77.69 91 TRP A C 1
ATOM 749 O O . TRP A 1 91 ? -42.268 4.316 52.065 1.00 77.69 91 TRP A O 1
ATOM 759 N N . ARG A 1 92 ? -42.010 2.090 51.876 1.00 76.94 92 ARG A N 1
ATOM 760 C CA . ARG A 1 92 ? -40.553 2.129 51.696 1.00 76.94 92 ARG A CA 1
ATOM 761 C C . ARG A 1 92 ? -40.176 2.780 50.366 1.00 76.94 92 ARG A C 1
ATOM 763 O O . ARG A 1 92 ? -39.223 3.546 50.311 1.00 76.94 92 ARG A O 1
ATOM 770 N N . LYS A 1 93 ? -40.972 2.525 49.325 1.00 76.00 93 LYS A N 1
ATOM 771 C CA . LYS A 1 93 ? -40.833 3.159 48.011 1.00 76.00 93 LYS A CA 1
ATOM 772 C C . LYS A 1 93 ? -41.052 4.671 48.055 1.00 76.00 93 LYS A C 1
ATOM 774 O O . LYS A 1 93 ? -40.228 5.405 47.537 1.00 76.00 93 LYS A O 1
ATOM 779 N N . ARG A 1 94 ? -42.102 5.140 48.741 1.00 80.94 94 ARG A N 1
ATOM 780 C CA . ARG A 1 94 ? -42.355 6.583 48.900 1.00 80.94 94 ARG A CA 1
ATOM 781 C C . ARG A 1 94 ? -41.223 7.306 49.624 1.00 80.94 94 ARG A C 1
ATOM 783 O O . ARG A 1 94 ? -40.842 8.382 49.194 1.00 80.94 94 ARG A O 1
ATOM 790 N N . LEU A 1 95 ? -40.682 6.723 50.696 1.00 81.75 95 LEU A N 1
ATOM 791 C CA . LEU A 1 95 ? -39.530 7.304 51.396 1.00 81.75 95 LEU A CA 1
ATOM 792 C C . LEU A 1 95 ? -38.295 7.370 50.492 1.00 81.75 95 LEU A C 1
ATOM 794 O O . LEU A 1 95 ? -37.595 8.376 50.491 1.00 81.75 95 LEU A O 1
ATOM 798 N N . TYR A 1 96 ? -38.060 6.325 49.694 1.00 82.31 96 TYR A N 1
ATOM 799 C CA . TYR A 1 96 ? -36.975 6.310 48.717 1.00 82.31 96 TYR A CA 1
ATOM 800 C C . TYR A 1 96 ? -37.157 7.383 47.636 1.00 82.31 96 TYR A C 1
ATOM 802 O O . TYR A 1 96 ? -36.227 8.142 47.390 1.00 82.31 96 TYR A O 1
ATOM 810 N N . ASP A 1 97 ? -38.351 7.504 47.050 1.00 79.44 97 ASP A N 1
ATOM 811 C CA . ASP A 1 97 ? -38.648 8.510 46.021 1.00 79.44 97 ASP A CA 1
ATOM 812 C C . ASP A 1 97 ? -38.527 9.945 46.563 1.00 79.44 97 ASP A C 1
ATOM 814 O O . ASP A 1 97 ? -38.065 10.834 45.851 1.00 79.44 97 ASP A O 1
ATOM 818 N N . ILE A 1 98 ? -38.894 10.172 47.831 1.00 82.50 98 ILE A N 1
ATOM 819 C CA . ILE A 1 98 ? -38.719 11.468 48.503 1.00 82.50 98 ILE A CA 1
ATOM 820 C C . ILE A 1 98 ? -37.229 11.767 48.730 1.00 82.50 98 ILE A C 1
ATOM 822 O O . ILE A 1 98 ? -36.793 12.875 48.433 1.00 82.50 98 ILE A O 1
ATOM 826 N N . CYS A 1 99 ? -36.440 10.793 49.201 1.00 77.50 99 CYS A N 1
ATOM 827 C CA . CYS A 1 99 ? -34.999 10.976 49.422 1.00 77.50 99 CYS A CA 1
ATOM 828 C C . CYS A 1 99 ? -34.189 11.107 48.124 1.00 77.50 99 CYS A C 1
ATOM 830 O O . CYS A 1 99 ? -33.190 11.815 48.116 1.00 77.50 99 CYS A O 1
ATOM 832 N N . MET A 1 100 ? -34.583 10.436 47.035 1.00 80.38 100 MET A N 1
ATOM 833 C CA . MET A 1 100 ? -33.878 10.506 45.744 1.00 80.38 100 MET A CA 1
ATOM 834 C C . MET A 1 100 ? -34.333 11.663 44.844 1.00 80.38 100 MET A C 1
ATOM 836 O O . MET A 1 100 ? -33.815 11.842 43.738 1.00 80.38 100 MET A O 1
ATOM 840 N N . ALA A 1 101 ? -35.303 12.465 45.283 1.00 83.06 101 ALA A N 1
ATOM 841 C CA . ALA A 1 101 ? -35.717 13.647 44.546 1.00 83.06 101 ALA A CA 1
ATOM 842 C C . ALA A 1 101 ? -34.582 14.683 44.529 1.00 83.06 101 ALA A C 1
ATOM 844 O O . ALA A 1 101 ? -34.079 15.086 45.573 1.00 83.06 101 ALA A O 1
ATOM 845 N N . LYS A 1 102 ? -34.236 15.203 43.343 1.00 77.94 102 LYS A N 1
ATOM 846 C CA . LYS A 1 102 ? -33.173 16.219 43.167 1.00 77.94 102 LYS A CA 1
ATOM 847 C C . LYS A 1 102 ? -33.317 17.462 44.059 1.00 77.94 102 LYS A C 1
ATOM 849 O O . LYS A 1 102 ? -32.333 18.145 44.315 1.00 77.94 102 LYS A O 1
ATOM 854 N N . TYR A 1 103 ? -34.533 17.775 44.500 1.00 81.19 103 TYR A N 1
ATOM 855 C CA . TYR A 1 103 ? -34.834 18.935 45.341 1.00 81.19 103 TYR A CA 1
ATOM 856 C C . TYR A 1 103 ? -34.590 18.692 46.838 1.00 81.19 103 TYR A C 1
ATOM 858 O O . TYR A 1 103 ? -34.498 19.653 47.600 1.00 81.19 103 TYR A O 1
ATOM 866 N N . PHE A 1 104 ? -34.468 17.435 47.269 1.00 85.25 104 PHE A N 1
ATOM 867 C CA . PHE A 1 104 ? -34.225 17.088 48.667 1.00 85.25 104 PHE A CA 1
ATOM 868 C C . PHE A 1 104 ? -32.838 17.557 49.130 1.00 85.25 104 PHE A C 1
ATOM 870 O O . PHE A 1 104 ? -32.739 18.294 50.111 1.00 85.25 104 PHE A O 1
ATOM 877 N N . ASP A 1 105 ? -31.789 17.248 48.362 1.00 84.06 105 ASP A N 1
ATOM 878 C CA . ASP A 1 105 ? -30.420 17.697 48.658 1.00 84.06 105 ASP A CA 1
ATOM 879 C C . ASP A 1 105 ? -30.298 19.226 48.666 1.00 84.06 105 ASP A C 1
ATOM 881 O O . ASP A 1 105 ? -29.642 19.797 49.537 1.00 84.06 105 ASP A O 1
ATOM 885 N N . LEU A 1 106 ? -30.986 19.908 47.743 1.00 86.25 106 LEU A N 1
ATOM 886 C CA . LEU A 1 106 ? -31.008 21.373 47.683 1.00 86.25 106 LEU A CA 1
ATOM 887 C C . LEU A 1 106 ? -31.636 21.987 48.945 1.00 86.25 106 LEU A C 1
ATOM 889 O O . LEU A 1 106 ? -31.208 23.040 49.411 1.00 86.25 106 LEU A O 1
ATOM 893 N N . THR A 1 107 ? -32.628 21.306 49.520 1.00 90.12 107 THR A N 1
ATOM 894 C CA . THR A 1 107 ? -33.307 21.742 50.744 1.00 90.12 107 THR A CA 1
ATOM 895 C C . THR A 1 107 ? -32.402 21.565 51.965 1.00 90.12 107 THR A C 1
ATOM 897 O O . THR A 1 107 ? -32.291 22.483 52.773 1.00 90.12 107 THR A O 1
ATOM 900 N N . ILE A 1 108 ? -31.698 20.432 52.082 1.00 90.50 108 ILE A N 1
ATOM 901 C CA . ILE A 1 108 ? -30.721 20.204 53.162 1.00 90.50 108 ILE A CA 1
ATOM 902 C C . ILE A 1 108 ? -29.566 21.205 53.070 1.00 90.50 108 ILE A C 1
ATOM 904 O O . ILE A 1 108 ? -29.196 21.801 54.079 1.00 90.50 108 ILE A O 1
ATOM 908 N N . ALA A 1 109 ? -29.038 21.439 51.866 1.00 91.25 109 ALA A N 1
ATOM 909 C CA . ALA A 1 109 ? -27.994 22.435 51.643 1.00 91.25 109 ALA A CA 1
ATOM 910 C C . ALA A 1 109 ? -28.452 23.846 52.049 1.00 91.25 109 ALA A C 1
ATOM 912 O O . ALA A 1 109 ? -27.703 24.574 52.697 1.00 91.25 109 ALA A O 1
ATOM 913 N N . GLY A 1 110 ? -29.701 24.207 51.735 1.00 93.38 110 GLY A N 1
ATOM 914 C CA . GLY A 1 110 ? -30.307 25.462 52.177 1.00 93.38 110 GLY A CA 1
ATOM 915 C C . GLY A 1 110 ? -30.409 25.576 53.700 1.00 93.38 110 GLY A C 1
ATOM 916 O O . GLY A 1 110 ? -30.088 26.623 54.247 1.00 93.38 110 GLY A O 1
ATOM 917 N N . ILE A 1 111 ? -30.795 24.502 54.395 1.00 93.12 111 ILE A N 1
ATOM 918 C CA . ILE A 1 111 ? -30.922 24.481 55.863 1.00 93.12 111 ILE A CA 1
ATOM 919 C C . ILE A 1 111 ? -29.555 24.597 56.553 1.00 93.12 111 ILE A C 1
ATOM 921 O O . ILE A 1 111 ? -29.443 25.306 57.548 1.00 93.12 111 ILE A O 1
ATOM 925 N N . ILE A 1 112 ? -28.516 23.943 56.024 1.00 93.06 112 ILE A N 1
ATOM 926 C CA . ILE A 1 112 ? -27.143 24.043 56.550 1.00 93.06 112 ILE A CA 1
ATOM 927 C C . ILE A 1 112 ? -26.571 25.448 56.336 1.00 93.06 112 ILE A C 1
ATOM 929 O O . ILE A 1 112 ? -25.845 25.938 57.185 1.00 93.06 112 ILE A O 1
ATOM 933 N N . GLY A 1 113 ? -26.886 26.102 55.214 1.00 89.38 113 GLY A N 1
ATOM 934 C CA . GLY A 1 113 ? -26.416 27.463 54.942 1.00 89.38 113 GLY A CA 1
ATOM 935 C C . GLY A 1 113 ? -27.152 28.565 55.716 1.00 89.38 113 GLY A C 1
ATOM 936 O O . GLY A 1 113 ? -26.642 29.679 55.792 1.00 89.38 113 GLY A O 1
ATOM 937 N N . LEU A 1 114 ? -28.347 28.283 56.249 1.00 90.62 114 LEU A N 1
ATOM 938 C CA . LEU A 1 114 ? -29.183 29.253 56.970 1.00 90.62 114 LEU A CA 1
ATOM 939 C C . LEU A 1 114 ? -29.043 29.172 58.504 1.00 90.62 114 LEU A C 1
ATOM 941 O O . LEU A 1 114 ? -29.597 30.025 59.197 1.00 90.62 114 LEU A O 1
ATOM 945 N N . ASN A 1 115 ? -28.366 28.137 59.011 1.00 74.56 115 ASN A N 1
ATOM 946 C CA . ASN A 1 115 ? -28.097 27.876 60.429 1.00 74.56 115 ASN A CA 1
ATOM 947 C C . ASN A 1 115 ? -26.635 28.199 60.751 1.00 74.56 115 ASN A C 1
ATOM 949 O O . ASN A 1 115 ? -26.394 28.937 61.728 1.00 74.56 115 ASN A O 1
#